Protein AF-A0A6C0AGE2-F1 (afdb_monomer)

Sequence (149 aa):
MSNSSLSQFNIAIHDFVRFIKETGHMSGEVNKLETYVEVTRVNARLLISKFQTYVLRDVFVSNILRNNVNYFLNFDIVKEYKIDDNNIALLIDKVRHLVKELVEENNTKNIDTTFNWLKILCFHAYSDIGINASEKFKSLLTESNSTST

pLDDT: mean 87.32, std 12.31, range [34.09, 98.06]

Mean predicted aligned error: 5.16 Å

Radius of gyration: 14.97 Å; Cα contacts (8 Å, |Δi|>4): 131; chains: 1; bounding box: 46×30×36 Å

Solvent-accessible surface area (backbone atoms only — not comparable to full-atom values): 8368 Å² total; per-residue (Å²): 132,85,76,51,36,60,57,51,30,46,53,50,52,53,53,44,50,48,50,50,49,71,70,66,53,62,66,80,61,47,52,55,53,47,51,52,50,59,64,31,66,84,44,44,64,65,55,4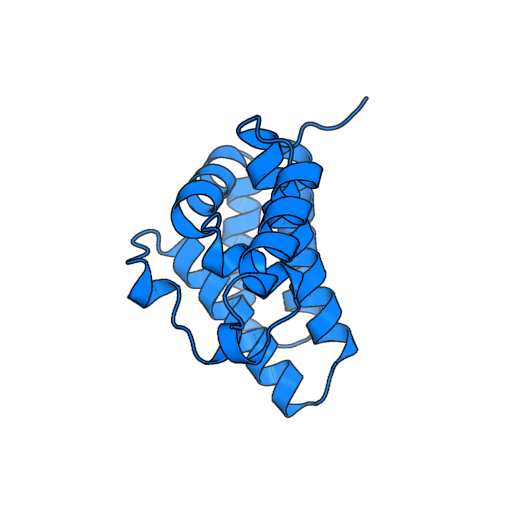7,54,50,43,46,73,74,52,72,40,67,73,56,47,36,35,46,74,66,61,38,57,68,55,55,69,72,48,57,61,46,71,77,67,61,55,81,50,68,65,61,36,48,53,53,51,50,52,38,50,49,49,51,55,31,57,77,69,68,37,58,70,60,44,54,50,52,35,49,48,54,47,52,43,52,37,22,44,35,41,57,75,72,40,63,34,70,59,51,52,53,48,45,63,51,59,67,62,70,77,75,124

Foldseek 3Di:
DDDALLLQLLVLLLVLLVLLCVVVPPPVLSVVLNVVSVVCSVPSVVVLVLCLQQPLDLVNLLCLLVLVLVCLQPPQSCVVSVRPPPNVSSVSVSLNVSSVVCVVVVVVVVSNVSSVSVLSNNQSSCVNVVHNSVVSNVCSNPVVVVPPD

Organism: NCBI:txid1070528

Structure (mmCIF, N/CA/C/O backbone):
data_AF-A0A6C0AGE2-F1
#
_entry.id   AF-A0A6C0AGE2-F1
#
loop_
_atom_site.group_PDB
_atom_site.id
_atom_site.type_symbol
_atom_site.label_atom_id
_atom_site.label_alt_id
_atom_site.label_comp_id
_atom_site.label_asym_id
_atom_site.label_entity_id
_atom_site.label_seq_id
_atom_site.pdbx_PDB_ins_code
_atom_site.Cartn_x
_atom_site.Cartn_y
_atom_site.Cartn_z
_atom_site.occupancy
_atom_site.B_iso_or_equiv
_atom_site.auth_seq_id
_atom_site.auth_comp_id
_atom_site.auth_asym_id
_atom_site.auth_atom_id
_atom_site.pdbx_PDB_model_num
ATOM 1 N N . MET A 1 1 ? 19.963 14.639 -9.330 1.00 40.09 1 MET A N 1
ATOM 2 C CA . MET A 1 1 ? 19.764 13.289 -9.899 1.00 40.09 1 MET A CA 1
ATOM 3 C C . MET A 1 1 ? 18.359 12.849 -9.531 1.00 40.09 1 MET A C 1
ATOM 5 O O . MET A 1 1 ? 18.048 12.857 -8.348 1.00 40.09 1 MET A O 1
ATOM 9 N N . SER A 1 2 ? 17.481 12.573 -10.497 1.00 51.16 2 SER A N 1
ATOM 10 C CA . SER A 1 2 ? 16.163 12.008 -10.187 1.00 51.16 2 SER A CA 1
ATOM 11 C C . SER A 1 2 ? 16.356 10.557 -9.747 1.00 51.16 2 SER A C 1
ATOM 13 O O . SER A 1 2 ? 16.814 9.737 -10.543 1.00 51.16 2 SER A O 1
ATOM 15 N N . ASN A 1 3 ? 16.057 10.235 -8.489 1.00 74.12 3 ASN A N 1
ATOM 16 C CA . ASN A 1 3 ? 16.035 8.842 -8.038 1.00 74.12 3 ASN A CA 1
ATOM 17 C C . ASN A 1 3 ? 15.051 8.041 -8.904 1.00 74.12 3 ASN A C 1
ATOM 19 O O . ASN A 1 3 ? 13.970 8.536 -9.228 1.00 74.12 3 ASN A O 1
ATOM 23 N N . SER A 1 4 ? 15.424 6.816 -9.279 1.00 92.50 4 SER A N 1
ATOM 24 C CA . SER A 1 4 ? 14.566 5.927 -10.068 1.00 92.50 4 SER A CA 1
ATOM 25 C C . SER A 1 4 ? 13.269 5.586 -9.326 1.00 92.50 4 SER A C 1
ATOM 27 O O . SER A 1 4 ? 13.238 5.582 -8.094 1.00 92.50 4 SER A O 1
ATOM 29 N N . SER A 1 5 ? 12.208 5.243 -10.063 1.00 95.44 5 SER A N 1
ATOM 30 C CA . SER A 1 5 ? 10.929 4.811 -9.476 1.00 95.44 5 SER A CA 1
ATOM 31 C C . SER A 1 5 ? 11.096 3.621 -8.528 1.00 95.44 5 SER A C 1
ATOM 33 O O . SER A 1 5 ? 10.490 3.615 -7.464 1.00 95.44 5 SER A O 1
ATOM 35 N N . LEU A 1 6 ? 11.988 2.673 -8.846 1.00 93.69 6 LEU A N 1
ATOM 36 C CA . LEU A 1 6 ? 12.368 1.587 -7.937 1.00 93.69 6 LEU A CA 1
ATOM 37 C C . LEU A 1 6 ? 12.905 2.113 -6.597 1.00 93.69 6 LEU A C 1
ATOM 39 O O . LEU A 1 6 ? 12.498 1.646 -5.537 1.00 93.69 6 LEU A O 1
ATOM 43 N N . SER A 1 7 ? 13.835 3.071 -6.644 1.00 92.62 7 SER A N 1
ATOM 44 C CA . SER A 1 7 ? 14.449 3.650 -5.445 1.00 92.62 7 SER A CA 1
ATOM 45 C C . SER A 1 7 ? 13.417 4.406 -4.606 1.00 92.62 7 SER A C 1
ATOM 47 O O . SER A 1 7 ? 13.355 4.228 -3.392 1.00 92.62 7 SER A O 1
ATOM 49 N N . GLN A 1 8 ? 12.548 5.181 -5.258 1.00 94.81 8 GLN A N 1
ATOM 50 C CA . GLN A 1 8 ? 11.474 5.913 -4.585 1.00 94.81 8 GLN A CA 1
ATOM 51 C C . GLN A 1 8 ? 10.421 4.985 -3.971 1.00 94.81 8 GLN A C 1
ATOM 53 O O . GLN A 1 8 ? 10.001 5.211 -2.841 1.00 94.81 8 GLN A O 1
ATOM 58 N N . PHE A 1 9 ? 10.045 3.903 -4.661 1.00 94.81 9 PHE A N 1
ATOM 59 C CA . PHE A 1 9 ? 9.185 2.865 -4.090 1.00 94.81 9 PHE A CA 1
ATOM 60 C C . PHE A 1 9 ? 9.811 2.262 -2.831 1.00 94.81 9 PHE A C 1
ATOM 62 O O . PHE A 1 9 ? 9.133 2.128 -1.815 1.00 94.81 9 PHE A O 1
ATOM 69 N N . ASN A 1 10 ? 11.106 1.933 -2.890 1.00 92.25 10 ASN A N 1
ATOM 70 C CA . ASN A 1 10 ? 11.824 1.353 -1.761 1.00 92.25 10 ASN A CA 1
ATOM 71 C C . ASN A 1 10 ? 11.806 2.298 -0.551 1.00 92.25 10 ASN A C 1
ATOM 73 O O . ASN A 1 10 ? 11.412 1.899 0.537 1.00 92.25 10 ASN A O 1
ATOM 77 N N . ILE A 1 11 ? 12.152 3.573 -0.743 1.00 92.88 11 ILE A N 1
ATOM 78 C CA . ILE A 1 11 ? 12.091 4.584 0.326 1.00 92.88 11 ILE A CA 1
ATOM 79 C C . ILE A 1 11 ? 10.671 4.676 0.902 1.00 92.88 11 ILE A C 1
ATOM 81 O O . ILE A 1 11 ? 10.489 4.579 2.114 1.00 92.88 11 ILE A O 1
ATOM 85 N N . ALA A 1 12 ? 9.665 4.787 0.032 1.00 94.75 12 ALA A N 1
ATOM 86 C CA . ALA A 1 12 ? 8.279 4.950 0.446 1.00 94.75 12 ALA A CA 1
ATOM 87 C C . ALA A 1 12 ? 7.752 3.765 1.265 1.00 94.75 12 ALA A C 1
ATOM 89 O O . ALA A 1 12 ? 7.018 3.981 2.225 1.00 94.75 12 ALA A O 1
ATOM 90 N N . ILE A 1 13 ? 8.116 2.520 0.934 1.00 92.56 13 ILE A N 1
ATOM 91 C CA . ILE A 1 13 ? 7.642 1.368 1.712 1.00 92.56 13 ILE A CA 1
ATOM 92 C C . ILE A 1 13 ? 8.298 1.307 3.096 1.00 92.56 13 ILE A C 1
ATOM 94 O O . ILE A 1 13 ? 7.622 0.967 4.064 1.00 92.56 13 ILE A O 1
ATOM 98 N N . HIS A 1 14 ? 9.571 1.697 3.223 1.00 91.50 14 HIS A N 1
ATOM 99 C CA . HIS A 1 14 ? 10.230 1.803 4.528 1.00 91.50 14 HIS A CA 1
ATOM 100 C C . HIS A 1 14 ? 9.565 2.864 5.404 1.00 91.50 14 HIS A C 1
ATOM 102 O O . HIS A 1 14 ? 9.260 2.600 6.568 1.00 91.50 14 HIS A O 1
ATOM 108 N N . ASP A 1 15 ? 9.317 4.048 4.847 1.00 92.88 15 ASP A N 1
ATOM 109 C CA . ASP A 1 15 ? 8.672 5.132 5.584 1.00 92.88 15 ASP A CA 1
ATOM 110 C C . ASP A 1 15 ? 7.216 4.795 5.920 1.00 92.88 15 ASP A C 1
ATOM 112 O O . ASP A 1 15 ? 6.753 5.108 7.016 1.00 92.88 15 ASP A O 1
ATOM 116 N N . PHE A 1 16 ? 6.516 4.071 5.043 1.00 93.56 16 PHE A N 1
ATOM 117 C CA . PHE A 1 16 ? 5.174 3.591 5.340 1.00 93.56 16 PHE A CA 1
ATOM 118 C C . PHE A 1 16 ? 5.169 2.572 6.483 1.00 93.56 16 PHE A C 1
ATOM 120 O O . PHE A 1 16 ? 4.383 2.711 7.415 1.00 93.56 16 PHE A O 1
ATOM 127 N N . VAL A 1 17 ? 6.060 1.577 6.472 1.00 90.56 17 VAL A N 1
ATOM 128 C CA . VAL A 1 17 ? 6.140 0.598 7.570 1.00 90.56 17 VAL A CA 1
ATOM 129 C C . VAL A 1 17 ? 6.553 1.261 8.885 1.00 90.56 17 VAL A C 1
ATOM 131 O O . VAL A 1 17 ? 5.994 0.925 9.931 1.00 90.56 17 VAL A O 1
ATOM 134 N N . ARG A 1 18 ? 7.457 2.249 8.844 1.00 90.12 18 ARG A N 1
ATOM 135 C CA . ARG A 1 18 ? 7.779 3.073 10.018 1.00 90.12 18 ARG A CA 1
ATOM 136 C C . ARG A 1 18 ? 6.542 3.809 10.529 1.00 90.12 18 ARG A C 1
ATOM 138 O O . ARG A 1 18 ? 6.265 3.740 11.720 1.00 90.12 18 ARG A O 1
ATOM 145 N N . PHE A 1 19 ? 5.771 4.437 9.642 1.00 92.12 19 PHE A N 1
ATOM 146 C CA . PHE A 1 19 ? 4.512 5.083 10.008 1.00 92.12 19 PHE A CA 1
ATOM 147 C C . PHE A 1 19 ? 3.546 4.097 10.681 1.00 92.12 19 PHE A C 1
ATOM 149 O O . PHE A 1 19 ? 3.038 4.405 11.755 1.00 92.12 19 PHE A O 1
ATOM 156 N N . ILE A 1 20 ? 3.342 2.897 10.115 1.00 89.81 20 ILE A N 1
ATOM 157 C CA . ILE A 1 20 ? 2.489 1.857 10.722 1.00 89.81 20 ILE A CA 1
ATOM 158 C C . ILE A 1 20 ? 2.965 1.561 12.152 1.00 89.81 20 ILE A C 1
ATOM 160 O O . ILE A 1 20 ? 2.156 1.519 13.071 1.00 89.81 20 ILE A O 1
ATOM 164 N N . LYS A 1 21 ? 4.274 1.421 12.375 1.00 87.12 21 LYS A N 1
ATOM 165 C CA . LYS A 1 21 ? 4.845 1.188 13.710 1.00 87.12 21 LYS A CA 1
ATOM 166 C C . LYS A 1 21 ? 4.613 2.356 14.673 1.00 87.12 21 LYS A C 1
ATOM 168 O O . LYS A 1 21 ? 4.274 2.137 15.833 1.00 87.12 21 LYS A O 1
ATOM 173 N N . GLU A 1 22 ? 4.781 3.586 14.199 1.00 89.44 22 GLU A N 1
ATOM 174 C CA . GLU A 1 22 ? 4.605 4.813 14.986 1.00 89.44 22 GLU A CA 1
ATOM 175 C C . GLU A 1 22 ? 3.148 5.068 15.386 1.00 89.44 22 GLU A C 1
ATOM 177 O O . GLU A 1 22 ? 2.905 5.762 16.371 1.00 89.44 22 GLU A O 1
ATOM 182 N N . THR A 1 23 ? 2.179 4.471 14.685 1.00 86.00 23 THR A N 1
ATOM 183 C CA . THR A 1 23 ? 0.775 4.524 15.117 1.00 86.00 23 THR A CA 1
ATOM 184 C C . THR A 1 23 ? 0.511 3.776 16.430 1.00 86.00 23 THR A C 1
ATOM 186 O O . THR A 1 23 ? -0.515 4.005 17.058 1.00 86.00 23 THR A O 1
ATOM 189 N N . GLY A 1 24 ? 1.427 2.906 16.876 1.00 81.00 24 GLY A N 1
ATOM 190 C CA . GLY A 1 24 ? 1.268 2.104 18.096 1.00 81.00 24 GLY A CA 1
ATOM 191 C C . GLY A 1 24 ? 0.430 0.834 17.910 1.00 81.00 24 GLY A C 1
ATOM 192 O O . GLY A 1 24 ? 0.378 -0.004 18.812 1.00 81.00 24 GLY A O 1
ATOM 193 N N . HIS A 1 25 ? -0.157 0.648 16.728 1.00 75.25 25 HIS A N 1
ATOM 194 C CA . HIS A 1 25 ? -0.927 -0.529 16.350 1.00 75.25 25 HIS A CA 1
ATOM 195 C C . HIS A 1 25 ? -0.015 -1.735 16.046 1.00 75.25 25 HIS A C 1
ATOM 197 O O . HIS A 1 25 ? 1.052 -1.600 15.446 1.00 75.25 25 HIS A O 1
ATOM 203 N N . MET A 1 26 ? -0.438 -2.947 16.432 1.00 70.25 26 MET A N 1
ATOM 204 C CA . MET A 1 26 ? 0.149 -4.227 15.977 1.00 70.25 26 MET A CA 1
ATOM 205 C C . MET A 1 26 ? 1.664 -4.440 16.234 1.00 70.25 26 MET A C 1
ATOM 207 O O . MET A 1 26 ? 2.349 -5.111 15.455 1.00 70.25 26 MET A O 1
ATOM 211 N N . SER A 1 27 ? 2.198 -3.930 17.350 1.00 68.88 27 SER A N 1
ATOM 212 C CA . SER A 1 27 ? 3.644 -3.869 17.655 1.00 68.88 27 SER A CA 1
ATOM 213 C C . SER A 1 27 ? 4.453 -5.159 17.410 1.00 68.88 27 SER A C 1
ATOM 215 O O . SER A 1 27 ? 5.561 -5.095 16.882 1.00 68.88 27 SER A O 1
ATOM 217 N N . GLY A 1 28 ? 3.922 -6.343 17.736 1.00 72.06 28 GLY A N 1
ATOM 218 C CA . GLY A 1 28 ? 4.628 -7.619 17.535 1.00 72.06 28 GLY A CA 1
ATOM 219 C C . GLY A 1 28 ? 4.686 -8.097 16.078 1.00 72.06 28 GLY A C 1
ATOM 220 O O . GLY A 1 28 ? 5.662 -8.719 15.659 1.00 72.06 28 GLY A O 1
ATOM 221 N N . GLU A 1 29 ? 3.656 -7.807 15.286 1.00 70.88 29 GLU A N 1
ATOM 222 C CA . GLU A 1 29 ? 3.540 -8.285 13.906 1.00 70.88 29 GLU A CA 1
ATOM 223 C C . GLU A 1 29 ? 4.128 -7.294 12.897 1.00 70.88 29 GLU A C 1
ATOM 225 O O . GLU A 1 29 ? 4.694 -7.709 11.885 1.00 70.88 29 GLU A O 1
ATOM 230 N N . VAL A 1 30 ? 4.082 -5.996 13.211 1.00 75.50 30 VAL A N 1
ATOM 231 C CA . VAL A 1 30 ? 4.734 -4.936 12.428 1.00 75.50 30 VAL A CA 1
ATOM 232 C C . VAL A 1 30 ? 6.254 -5.112 12.421 1.00 75.50 30 VAL A C 1
ATOM 234 O O . VAL A 1 30 ? 6.880 -4.877 11.393 1.00 75.50 30 VAL A O 1
ATOM 237 N N . ASN A 1 31 ? 6.850 -5.655 13.489 1.00 78.94 31 ASN A N 1
ATOM 238 C CA . ASN A 1 31 ? 8.281 -5.986 13.517 1.00 78.94 31 ASN A CA 1
ATOM 239 C C . ASN A 1 31 ? 8.679 -7.028 12.452 1.00 78.94 31 ASN A C 1
ATOM 241 O O . ASN A 1 31 ? 9.782 -6.968 11.904 1.00 78.94 31 ASN A O 1
ATOM 245 N N . LYS A 1 32 ? 7.793 -7.984 12.122 1.00 80.00 32 LYS A N 1
ATOM 246 C CA . LYS A 1 32 ? 8.050 -8.956 11.042 1.00 80.00 32 LYS A CA 1
ATOM 247 C C . LYS A 1 32 ? 8.037 -8.270 9.679 1.00 80.00 32 LYS A C 1
ATOM 249 O O . LYS A 1 32 ? 8.890 -8.559 8.844 1.00 80.00 32 LYS A O 1
ATOM 254 N N . LEU A 1 33 ? 7.092 -7.352 9.480 1.00 81.75 33 LEU A N 1
ATOM 255 C CA . LEU A 1 33 ? 6.983 -6.567 8.256 1.00 81.75 33 LEU A CA 1
ATOM 256 C C . LEU A 1 33 ? 8.187 -5.630 8.081 1.00 81.75 33 LEU A C 1
ATOM 258 O O . LEU A 1 33 ? 8.768 -5.581 7.004 1.00 81.75 33 LEU A O 1
ATOM 262 N N . GLU A 1 34 ? 8.608 -4.955 9.150 1.00 83.00 34 GLU A N 1
ATOM 263 C CA . GLU A 1 34 ? 9.813 -4.118 9.182 1.00 83.00 34 GLU A CA 1
ATOM 264 C C . GLU A 1 34 ? 11.060 -4.937 8.844 1.00 83.00 34 GLU A C 1
ATOM 266 O O . GLU A 1 34 ? 11.826 -4.550 7.967 1.00 83.00 34 GLU A O 1
ATOM 271 N N . THR A 1 35 ? 11.215 -6.118 9.450 1.00 81.00 35 THR A N 1
ATOM 272 C CA . THR A 1 35 ? 12.329 -7.028 9.142 1.00 81.00 35 THR A CA 1
ATOM 273 C C . THR A 1 35 ? 12.326 -7.437 7.671 1.00 81.00 35 THR A C 1
ATOM 275 O O . THR A 1 35 ? 13.368 -7.408 7.021 1.00 81.00 35 THR A O 1
ATOM 278 N N . TYR A 1 36 ? 11.166 -7.800 7.122 1.00 79.69 36 TYR A N 1
ATOM 279 C CA . TYR A 1 36 ? 11.049 -8.162 5.713 1.00 79.69 36 TYR A CA 1
ATOM 280 C C . TYR A 1 36 ? 11.435 -6.998 4.795 1.00 79.69 36 TYR A C 1
ATOM 282 O O . TYR A 1 36 ? 12.257 -7.182 3.897 1.00 79.69 36 TYR A O 1
ATOM 290 N N . VAL A 1 37 ? 10.908 -5.796 5.046 1.00 82.75 37 VAL A N 1
ATOM 291 C CA . VAL A 1 37 ? 11.213 -4.624 4.220 1.00 82.75 37 VAL A CA 1
ATOM 292 C C . VAL A 1 37 ? 12.698 -4.244 4.334 1.00 82.75 37 VAL A C 1
ATOM 294 O O . VAL A 1 37 ? 13.334 -4.009 3.307 1.00 82.75 37 VAL A O 1
ATOM 297 N N . GLU A 1 38 ? 13.305 -4.314 5.526 1.00 80.56 38 GLU A N 1
ATOM 298 C CA . GLU A 1 38 ? 14.760 -4.156 5.724 1.00 80.56 38 GLU A CA 1
ATOM 299 C C . GLU A 1 38 ? 15.591 -5.191 4.960 1.00 80.56 38 GLU A C 1
ATOM 301 O O . GLU A 1 38 ? 16.566 -4.825 4.306 1.00 80.56 38 GLU A O 1
ATOM 306 N N . VAL A 1 39 ? 15.191 -6.464 4.941 1.00 73.06 39 VAL A N 1
ATOM 307 C CA . VAL A 1 39 ? 15.876 -7.482 4.126 1.00 73.06 39 VAL A CA 1
ATOM 308 C C . VAL A 1 39 ? 15.735 -7.172 2.631 1.00 73.06 39 VAL A C 1
ATOM 310 O O . VAL A 1 39 ? 16.696 -7.313 1.870 1.00 73.06 39 VAL A O 1
ATOM 313 N N . THR A 1 40 ? 14.570 -6.685 2.191 1.00 72.56 40 THR A N 1
ATOM 314 C CA . THR A 1 40 ? 14.358 -6.283 0.791 1.00 72.56 40 THR A CA 1
ATOM 315 C C . THR A 1 40 ? 15.013 -4.957 0.423 1.00 72.56 40 THR A C 1
ATOM 317 O O . THR A 1 40 ? 15.120 -4.658 -0.763 1.00 72.56 40 THR A O 1
ATOM 320 N N . ARG A 1 41 ? 15.550 -4.195 1.381 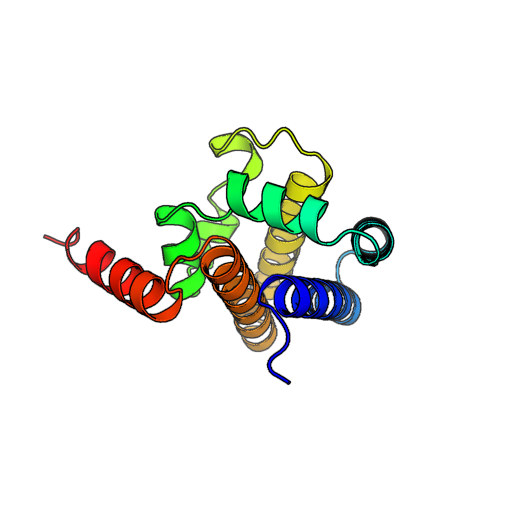1.00 73.31 41 ARG A N 1
ATOM 321 C CA . ARG A 1 41 ? 16.258 -2.934 1.117 1.00 73.31 41 ARG A CA 1
ATOM 322 C C . ARG A 1 41 ? 17.445 -3.113 0.174 1.00 73.31 41 ARG A C 1
ATOM 324 O O . ARG A 1 41 ? 17.745 -2.223 -0.619 1.00 73.31 41 ARG A O 1
ATOM 331 N N . VAL A 1 42 ? 18.094 -4.278 0.248 1.00 68.56 42 VAL A N 1
ATOM 332 C CA . VAL A 1 42 ? 19.213 -4.682 -0.618 1.00 68.56 42 VAL A CA 1
ATOM 333 C C . VAL A 1 42 ? 18.728 -5.063 -2.022 1.00 68.56 42 VAL A C 1
ATOM 335 O O . VAL A 1 42 ? 19.454 -4.890 -2.997 1.00 68.56 42 VAL A O 1
ATOM 338 N N . ASN A 1 43 ? 17.492 -5.552 -2.146 1.00 78.81 43 ASN A N 1
ATOM 339 C CA . ASN A 1 43 ? 16.902 -5.961 -3.415 1.00 78.81 43 ASN A CA 1
ATOM 340 C C . ASN A 1 43 ? 15.424 -5.551 -3.514 1.00 78.81 43 ASN A C 1
ATOM 342 O O . ASN A 1 43 ? 14.515 -6.386 -3.502 1.00 78.81 43 ASN A O 1
ATOM 346 N N . ALA A 1 44 ? 15.201 -4.243 -3.669 1.00 84.88 44 ALA A N 1
ATOM 347 C CA . ALA A 1 44 ? 13.869 -3.645 -3.787 1.00 84.88 44 ALA A CA 1
ATOM 348 C C . ALA A 1 44 ? 13.043 -4.232 -4.947 1.00 84.88 44 ALA A C 1
ATOM 350 O O . ALA A 1 44 ? 11.813 -4.167 -4.945 1.00 84.88 44 ALA A O 1
ATOM 351 N N . ARG A 1 45 ? 13.721 -4.828 -5.943 1.00 91.06 45 ARG A N 1
ATOM 352 C CA . ARG A 1 45 ? 13.092 -5.456 -7.107 1.00 91.06 45 ARG A CA 1
ATOM 353 C C . ARG A 1 45 ? 12.192 -6.623 -6.700 1.0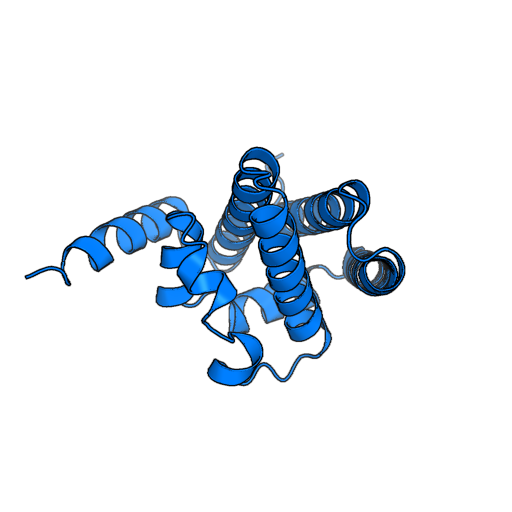0 91.06 45 ARG A C 1
ATOM 355 O O . ARG A 1 45 ? 11.116 -6.765 -7.268 1.00 91.06 45 ARG A O 1
ATOM 362 N N . LEU A 1 46 ? 12.592 -7.413 -5.698 1.00 86.06 46 LEU A N 1
ATOM 363 C CA . LEU A 1 46 ? 11.785 -8.533 -5.198 1.00 86.06 46 LEU A CA 1
ATOM 364 C C . LEU A 1 46 ? 10.418 -8.058 -4.706 1.00 86.06 46 LEU A C 1
ATOM 366 O O . LEU A 1 46 ? 9.396 -8.644 -5.052 1.00 86.06 46 LEU A O 1
ATOM 370 N N . LEU A 1 47 ? 10.407 -6.971 -3.939 1.00 88.38 47 LEU A N 1
ATOM 371 C CA . LEU A 1 47 ? 9.190 -6.446 -3.347 1.00 88.38 47 LEU A CA 1
ATOM 372 C C . LEU A 1 47 ? 8.303 -5.750 -4.379 1.00 88.38 47 LEU A C 1
ATOM 374 O O . LEU A 1 47 ? 7.115 -6.061 -4.477 1.00 88.38 47 LEU A O 1
ATOM 378 N N . ILE A 1 48 ? 8.871 -4.837 -5.174 1.00 92.88 48 ILE A N 1
ATOM 379 C CA . ILE A 1 48 ? 8.082 -4.063 -6.138 1.00 92.88 48 ILE A CA 1
ATOM 380 C C . ILE A 1 48 ? 7.468 -4.963 -7.212 1.00 92.88 48 ILE A C 1
ATOM 382 O O . ILE A 1 48 ? 6.325 -4.741 -7.586 1.00 92.88 48 ILE A O 1
ATOM 386 N N . SER A 1 49 ? 8.161 -6.016 -7.667 1.00 92.50 49 SER A N 1
ATOM 387 C CA . SER A 1 49 ? 7.626 -6.930 -8.685 1.00 92.50 49 SER A CA 1
ATOM 388 C C . SER A 1 49 ? 6.445 -7.744 -8.167 1.00 92.50 49 SER A C 1
ATOM 390 O O . SER A 1 49 ? 5.468 -7.968 -8.887 1.00 92.50 49 SER A O 1
ATOM 392 N N . LYS A 1 50 ? 6.484 -8.141 -6.894 1.00 90.19 50 LYS A N 1
ATOM 393 C CA . LYS A 1 50 ? 5.359 -8.813 -6.242 1.00 90.19 50 LYS A CA 1
ATOM 394 C C . LYS A 1 50 ? 4.206 -7.836 -6.007 1.00 90.19 50 LYS A C 1
ATOM 396 O O . LYS A 1 50 ? 3.069 -8.145 -6.354 1.00 90.19 50 LYS A O 1
ATOM 401 N N . PHE A 1 51 ? 4.493 -6.618 -5.550 1.00 91.94 51 PHE A N 1
ATOM 402 C CA . PHE A 1 51 ? 3.496 -5.551 -5.441 1.00 91.94 51 PHE A CA 1
ATOM 403 C C . PHE A 1 51 ? 2.825 -5.257 -6.795 1.00 91.94 51 PHE A C 1
ATOM 405 O O . PHE A 1 51 ? 1.604 -5.241 -6.889 1.00 91.94 51 PHE A O 1
ATOM 412 N N . GLN A 1 52 ? 3.598 -5.116 -7.873 1.00 94.00 52 GLN A N 1
ATOM 413 C CA . GLN A 1 52 ? 3.090 -4.933 -9.237 1.00 94.00 52 GLN A CA 1
ATOM 414 C C . GLN A 1 52 ? 2.143 -6.064 -9.649 1.00 94.00 52 GLN A C 1
ATOM 416 O O . GLN A 1 52 ? 1.071 -5.805 -10.185 1.00 94.00 52 GLN A O 1
ATOM 421 N N . THR A 1 53 ? 2.510 -7.308 -9.343 1.00 90.81 53 THR A N 1
ATOM 422 C CA . THR A 1 53 ? 1.729 -8.496 -9.713 1.00 90.81 53 THR A CA 1
ATOM 423 C C . THR A 1 53 ? 0.381 -8.567 -8.989 1.00 90.81 53 THR A C 1
ATOM 425 O O . THR A 1 53 ? -0.637 -8.869 -9.615 1.00 90.81 53 THR A O 1
ATOM 428 N N . TYR A 1 54 ? 0.353 -8.303 -7.679 1.00 87.00 54 TYR A N 1
ATOM 429 C CA . TYR A 1 54 ? -0.846 -8.545 -6.864 1.00 87.00 54 TYR A CA 1
ATOM 430 C C . TYR A 1 54 ? -1.667 -7.288 -6.554 1.00 87.00 54 TYR A C 1
ATOM 432 O O . TYR A 1 54 ? -2.877 -7.391 -6.356 1.00 87.00 54 TYR A O 1
ATOM 440 N N . VAL A 1 55 ? -1.034 -6.112 -6.512 1.00 87.56 55 VAL A N 1
ATOM 441 C CA . VAL A 1 55 ? -1.640 -4.862 -6.022 1.00 87.56 55 VAL A CA 1
ATOM 442 C C . VAL A 1 55 ? -2.026 -3.9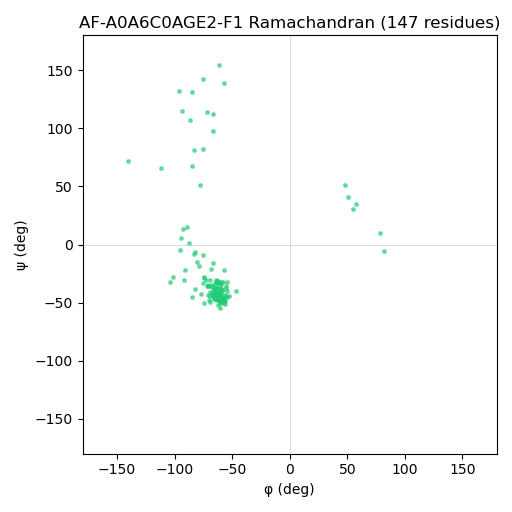06 -7.150 1.00 87.56 55 VAL A C 1
ATOM 444 O O . VAL A 1 55 ? -3.043 -3.227 -7.032 1.00 87.56 55 VAL A O 1
ATOM 447 N N . LEU A 1 56 ? -1.300 -3.864 -8.274 1.00 92.56 56 LEU A N 1
ATOM 448 C CA . LEU A 1 56 ? -1.617 -2.952 -9.389 1.00 92.56 56 LEU A CA 1
ATOM 449 C C . LEU A 1 56 ? -2.794 -3.428 -10.255 1.00 92.56 56 LEU A C 1
ATOM 451 O O . LEU A 1 56 ? -2.711 -3.490 -11.481 1.00 92.56 56 LEU A O 1
ATOM 455 N N . ARG A 1 57 ? -3.920 -3.748 -9.618 1.00 90.62 57 ARG A N 1
ATOM 456 C CA . ARG A 1 57 ? -5.192 -4.002 -10.294 1.00 90.62 57 ARG A CA 1
ATOM 457 C C . ARG A 1 57 ? -6.032 -2.737 -10.294 1.00 90.62 57 ARG A C 1
ATOM 459 O O . ARG A 1 57 ? -6.243 -2.138 -9.244 1.00 90.62 57 ARG A O 1
ATOM 466 N N . ASP A 1 58 ? -6.570 -2.385 -11.453 1.00 92.50 58 ASP A N 1
ATOM 467 C CA . ASP A 1 58 ? -7.300 -1.133 -11.679 1.00 92.50 58 ASP A CA 1
ATOM 468 C C . ASP A 1 58 ? -8.436 -0.897 -10.674 1.00 92.50 58 ASP A C 1
ATOM 470 O O . ASP A 1 58 ? -8.531 0.180 -10.085 1.00 92.50 58 ASP A O 1
ATOM 474 N N . VAL A 1 59 ? -9.239 -1.928 -10.385 1.00 90.81 59 VAL A N 1
ATOM 475 C CA . VAL A 1 59 ? -10.303 -1.854 -9.369 1.00 90.81 59 VAL A CA 1
ATOM 476 C C . VAL A 1 59 ? -9.726 -1.520 -7.996 1.00 90.81 59 VAL A C 1
ATOM 478 O O . VAL A 1 59 ? -10.237 -0.638 -7.309 1.00 90.81 59 VAL A O 1
ATOM 481 N N . PHE A 1 60 ? -8.632 -2.166 -7.601 1.00 90.75 60 PHE A N 1
ATOM 482 C CA . PHE A 1 60 ? -8.045 -1.944 -6.287 1.00 90.75 60 PHE A CA 1
ATOM 483 C C . PHE A 1 60 ? -7.403 -0.557 -6.174 1.00 90.75 60 PHE A C 1
ATOM 485 O O . PHE A 1 60 ? -7.703 0.195 -5.246 1.00 90.75 60 PHE A O 1
ATOM 492 N N . VAL A 1 61 ? -6.601 -0.173 -7.168 1.00 94.44 61 VAL A N 1
ATOM 493 C CA . VAL A 1 61 ? -5.954 1.141 -7.215 1.00 94.44 61 VAL A CA 1
ATOM 494 C C . VAL A 1 61 ? -6.993 2.260 -7.265 1.00 94.44 61 VAL A C 1
ATOM 496 O O . VAL A 1 61 ? -6.854 3.243 -6.545 1.00 94.44 61 VAL A O 1
ATOM 499 N N . SER A 1 62 ? -8.071 2.122 -8.040 1.00 95.94 62 SER A N 1
ATOM 500 C CA . SER A 1 62 ? -9.122 3.148 -8.097 1.00 95.94 62 SER A CA 1
ATOM 501 C C . SER A 1 62 ? -9.793 3.382 -6.734 1.00 95.94 62 SER A C 1
ATOM 503 O O . SER A 1 62 ? -10.086 4.523 -6.376 1.00 95.94 62 SER A O 1
ATOM 505 N N . ASN A 1 63 ? -9.968 2.327 -5.930 1.00 94.69 63 ASN A N 1
ATOM 506 C CA . ASN A 1 63 ? -10.490 2.435 -4.568 1.00 94.69 63 ASN A CA 1
ATOM 507 C C . ASN A 1 63 ? -9.475 3.067 -3.603 1.00 94.69 63 ASN A C 1
ATOM 509 O O . ASN A 1 63 ? -9.870 3.872 -2.760 1.00 94.69 63 ASN A O 1
ATOM 513 N N . ILE A 1 64 ? -8.176 2.790 -3.768 1.00 94.94 64 ILE A N 1
ATOM 514 C CA . ILE A 1 64 ? -7.102 3.489 -3.042 1.00 94.94 64 ILE A CA 1
ATOM 515 C C . ILE A 1 64 ? -7.114 4.991 -3.367 1.00 94.94 64 ILE A C 1
ATOM 517 O O . ILE A 1 64 ? -7.043 5.824 -2.465 1.00 94.94 64 ILE A O 1
ATOM 521 N N . LEU A 1 65 ? -7.233 5.359 -4.647 1.00 96.38 65 LEU A N 1
ATOM 522 C CA . LEU A 1 65 ? -7.219 6.760 -5.086 1.00 96.38 65 LEU A CA 1
ATOM 523 C C . LEU A 1 65 ? -8.381 7.571 -4.499 1.00 96.38 65 LEU A C 1
ATOM 525 O O . LEU A 1 65 ? -8.209 8.756 -4.217 1.00 96.38 65 LEU A O 1
ATOM 529 N N . ARG A 1 66 ? -9.531 6.927 -4.274 1.00 95.38 66 ARG A N 1
ATOM 530 C CA . ARG A 1 66 ? -10.741 7.531 -3.696 1.00 95.38 66 ARG A CA 1
ATOM 531 C C . ARG A 1 66 ? -10.798 7.511 -2.168 1.00 95.38 66 ARG A C 1
ATOM 533 O O . ARG A 1 66 ? -11.808 7.937 -1.620 1.00 95.38 66 ARG A O 1
ATOM 540 N N . ASN A 1 67 ? -9.775 6.993 -1.487 1.00 95.06 67 ASN A N 1
ATOM 541 C CA . ASN A 1 67 ? -9.829 6.701 -0.050 1.00 95.06 67 ASN A CA 1
ATOM 542 C C . ASN A 1 67 ? -11.076 5.869 0.316 1.00 95.06 67 ASN A C 1
ATOM 544 O O . ASN A 1 67 ? -11.737 6.134 1.318 1.00 95.06 67 ASN A O 1
ATOM 548 N N . ASN A 1 68 ? -11.448 4.880 -0.510 1.00 94.50 68 ASN A N 1
ATOM 549 C CA . ASN A 1 68 ? -12.633 4.061 -0.255 1.00 94.50 68 ASN A CA 1
ATOM 550 C C . ASN A 1 68 ? -12.361 3.054 0.875 1.00 94.50 68 ASN A C 1
ATOM 552 O O . ASN A 1 68 ? -12.050 1.883 0.641 1.00 94.50 68 ASN A O 1
ATOM 556 N N . VAL A 1 69 ? -12.488 3.535 2.112 1.00 94.00 69 VAL A N 1
ATOM 557 C CA . VAL A 1 69 ? -12.304 2.768 3.351 1.00 94.00 69 VAL A CA 1
ATOM 558 C C . VAL A 1 69 ? -13.192 1.525 3.367 1.00 94.00 69 VAL A C 1
ATOM 560 O O . VAL A 1 69 ? -12.710 0.430 3.649 1.00 94.00 69 VAL A O 1
ATOM 563 N N . ASN A 1 70 ? -14.466 1.665 2.988 1.00 92.69 70 ASN A N 1
ATOM 564 C CA . ASN A 1 70 ? -15.421 0.556 2.989 1.00 92.69 70 ASN A CA 1
ATOM 565 C C . ASN A 1 70 ? -14.990 -0.579 2.061 1.00 92.69 70 ASN A C 1
ATOM 567 O O . ASN A 1 70 ? -15.104 -1.744 2.438 1.00 92.69 70 ASN A O 1
ATOM 571 N N . TYR A 1 71 ? -14.480 -0.263 0.870 1.00 90.94 71 TYR A N 1
ATOM 572 C CA . TYR A 1 71 ? -13.920 -1.284 -0.012 1.00 90.94 71 TYR A CA 1
ATOM 573 C C . TYR A 1 71 ? -12.744 -1.996 0.666 1.00 90.94 71 TYR A C 1
ATOM 575 O O . TYR A 1 71 ? -12.700 -3.219 0.693 1.00 90.94 71 TYR A O 1
ATOM 583 N N . PHE A 1 72 ? -11.811 -1.242 1.251 1.00 86.62 72 PHE A N 1
ATOM 584 C CA . PHE A 1 72 ? -10.585 -1.792 1.835 1.00 86.62 72 PHE A CA 1
ATOM 585 C C . PHE A 1 72 ? -10.842 -2.713 3.042 1.00 86.62 72 PHE A C 1
ATOM 587 O O . PHE A 1 72 ? -10.129 -3.697 3.245 1.00 86.62 72 PHE A O 1
ATOM 594 N N . LEU A 1 73 ? -11.879 -2.415 3.829 1.00 89.75 73 LEU A N 1
ATOM 595 C CA . LEU A 1 73 ? -12.279 -3.232 4.975 1.00 89.75 73 LEU A CA 1
ATOM 596 C C . LEU A 1 73 ? -13.039 -4.495 4.556 1.00 89.75 73 LEU A C 1
ATOM 598 O O . LEU A 1 73 ? -12.766 -5.577 5.076 1.00 89.75 73 LEU A O 1
ATOM 602 N N . ASN A 1 74 ? -13.962 -4.371 3.600 1.00 88.62 74 ASN A N 1
ATOM 603 C CA . ASN A 1 74 ? -14.881 -5.456 3.246 1.00 88.62 74 ASN A CA 1
ATOM 604 C C . ASN A 1 74 ? -14.362 -6.372 2.130 1.00 88.62 74 ASN A C 1
ATOM 606 O O . ASN A 1 74 ? -14.819 -7.507 2.015 1.00 88.62 74 ASN A O 1
ATOM 610 N N . PHE A 1 75 ? -13.422 -5.905 1.306 1.00 85.38 75 PHE A N 1
ATOM 611 C CA . PHE A 1 75 ? -12.851 -6.693 0.220 1.00 85.38 75 PHE A CA 1
ATOM 612 C C . PHE A 1 75 ? -11.570 -7.392 0.679 1.00 85.38 75 PHE A C 1
ATOM 614 O O . PHE A 1 75 ? -10.555 -6.755 0.973 1.00 85.38 75 PHE A O 1
ATOM 621 N N . ASP A 1 76 ? -11.607 -8.722 0.724 1.00 84.81 76 ASP A N 1
ATOM 622 C CA . ASP A 1 76 ? -10.456 -9.537 1.097 1.00 84.81 76 ASP A CA 1
ATOM 623 C C . ASP A 1 76 ? -9.516 -9.762 -0.090 1.00 84.81 76 ASP A C 1
ATOM 625 O O . ASP A 1 76 ? -9.548 -10.790 -0.759 1.00 84.81 76 ASP A O 1
ATOM 629 N N . ILE A 1 77 ? -8.669 -8.769 -0.356 1.00 80.56 77 ILE A N 1
ATOM 630 C CA . ILE A 1 77 ? -7.756 -8.734 -1.510 1.00 80.56 77 ILE A CA 1
ATOM 631 C C . ILE A 1 77 ? -6.871 -9.983 -1.579 1.00 80.56 77 ILE A C 1
ATOM 633 O O . ILE A 1 77 ? -6.631 -10.505 -2.668 1.00 80.56 77 ILE A O 1
ATOM 637 N N . VAL A 1 78 ? -6.386 -10.459 -0.428 1.00 84.00 78 VAL A N 1
ATOM 638 C CA . VAL A 1 78 ? -5.494 -11.622 -0.346 1.00 84.00 78 VAL A CA 1
ATOM 639 C C . VAL A 1 78 ? -6.210 -12.865 -0.863 1.00 84.00 78 VAL A C 1
ATOM 641 O O . VAL A 1 78 ? -5.680 -13.576 -1.722 1.00 84.00 78 VAL A O 1
ATOM 644 N N . LYS A 1 79 ? -7.444 -13.081 -0.399 1.00 86.25 79 LYS A N 1
ATOM 645 C CA . LYS A 1 79 ? -8.286 -14.205 -0.809 1.00 86.25 79 LYS A CA 1
ATOM 646 C C . LYS A 1 79 ? -8.762 -14.077 -2.255 1.00 86.25 79 LYS A C 1
ATOM 648 O O . LYS A 1 79 ? -8.617 -15.020 -3.031 1.00 86.25 79 LYS A O 1
ATOM 653 N N . GLU A 1 80 ? -9.303 -12.920 -2.623 1.00 85.06 80 GLU A N 1
ATOM 654 C CA . GLU A 1 80 ? -9.910 -12.676 -3.936 1.00 85.06 80 GLU A CA 1
ATOM 655 C C . GLU A 1 80 ? -8.880 -12.763 -5.067 1.00 85.06 80 GLU A C 1
ATOM 657 O O . GLU A 1 80 ? -9.143 -13.345 -6.120 1.00 85.06 80 GLU A O 1
ATOM 662 N N . TYR A 1 81 ? -7.668 -12.248 -4.844 1.00 83.50 81 TYR A N 1
ATOM 663 C CA . TYR A 1 81 ? -6.599 -12.291 -5.843 1.00 83.50 81 TYR A CA 1
ATOM 664 C C . TYR A 1 81 ? -5.650 -13.474 -5.692 1.00 83.50 81 TYR A C 1
ATOM 666 O O . TYR A 1 81 ? -4.692 -13.555 -6.463 1.00 83.50 81 TYR A O 1
ATOM 674 N N . LYS A 1 82 ? -5.932 -14.397 -4.761 1.00 86.31 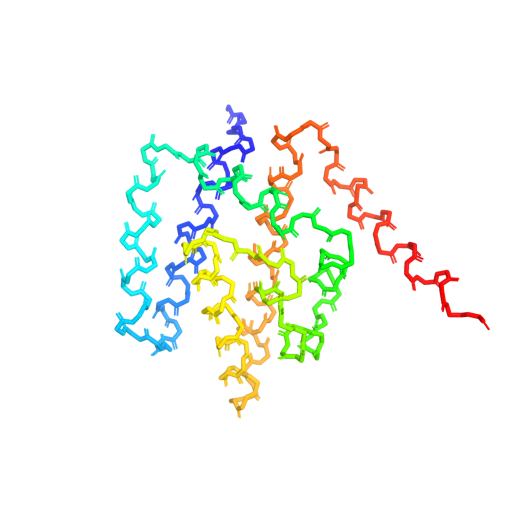82 LYS A N 1
ATOM 675 C CA . LYS A 1 82 ? -5.138 -15.609 -4.510 1.00 86.31 82 LYS A CA 1
ATOM 676 C C . LYS A 1 82 ? -3.647 -15.286 -4.397 1.00 86.31 82 LYS A C 1
ATOM 678 O O . LYS A 1 82 ? -2.824 -15.863 -5.105 1.00 86.31 82 LYS A O 1
ATOM 683 N N . ILE A 1 83 ? -3.322 -14.311 -3.549 1.00 86.50 83 ILE A N 1
ATOM 684 C CA . ILE A 1 83 ? -1.937 -13.898 -3.320 1.00 86.50 83 ILE A CA 1
ATOM 685 C C . ILE A 1 83 ? -1.207 -15.059 -2.637 1.00 86.50 83 ILE A C 1
ATOM 687 O O . ILE A 1 83 ? -1.511 -15.401 -1.499 1.00 86.50 83 ILE A O 1
ATOM 691 N N . ASP A 1 84 ? -0.256 -15.667 -3.341 1.00 84.31 84 ASP A N 1
ATOM 692 C CA . ASP A 1 84 ? 0.556 -16.798 -2.874 1.00 84.31 84 ASP A CA 1
ATOM 693 C C . ASP A 1 84 ? 1.910 -16.363 -2.280 1.00 84.31 84 ASP A C 1
ATOM 695 O O . ASP A 1 84 ? 2.646 -17.177 -1.722 1.00 84.31 84 ASP A O 1
ATOM 699 N N . ASP A 1 85 ? 2.236 -15.069 -2.348 1.00 86.19 85 ASP A N 1
ATOM 700 C CA . ASP A 1 85 ? 3.386 -14.489 -1.658 1.00 86.19 85 ASP A CA 1
ATOM 701 C C . ASP A 1 85 ? 3.011 -14.086 -0.225 1.00 86.19 85 ASP A C 1
ATOM 703 O O . ASP A 1 85 ? 2.333 -13.080 0.002 1.00 86.19 85 ASP A O 1
ATOM 707 N N . ASN A 1 86 ? 3.494 -14.864 0.748 1.00 84.31 86 ASN A N 1
ATOM 708 C CA . ASN A 1 86 ? 3.214 -14.661 2.173 1.00 84.31 86 ASN A CA 1
ATOM 709 C C . ASN A 1 86 ? 3.548 -13.249 2.670 1.00 84.31 86 ASN A C 1
ATOM 711 O O . ASN A 1 86 ? 2.887 -12.758 3.582 1.00 84.31 86 ASN A O 1
ATOM 715 N N . ASN A 1 87 ? 4.563 -12.587 2.107 1.00 82.31 87 ASN A N 1
ATOM 716 C CA . ASN A 1 87 ? 4.978 -11.277 2.597 1.00 82.31 87 ASN A CA 1
ATOM 717 C C . ASN A 1 87 ? 4.101 -10.157 2.037 1.00 82.31 87 ASN A C 1
ATOM 719 O O . ASN A 1 87 ? 3.765 -9.225 2.767 1.00 82.31 87 ASN A O 1
ATOM 723 N N . ILE A 1 88 ? 3.689 -10.254 0.768 1.00 85.94 88 ILE A N 1
ATOM 724 C CA . ILE A 1 88 ? 2.702 -9.321 0.208 1.00 85.94 88 ILE A CA 1
ATOM 725 C C . ILE A 1 88 ? 1.345 -9.511 0.876 1.00 85.94 88 ILE A C 1
ATOM 727 O O . ILE A 1 88 ? 0.712 -8.519 1.232 1.00 85.94 88 ILE A O 1
ATOM 731 N N . ALA A 1 89 ? 0.918 -10.760 1.080 1.00 87.31 89 ALA A N 1
ATOM 732 C CA . ALA A 1 89 ? -0.307 -11.058 1.813 1.00 87.31 89 ALA A CA 1
ATOM 733 C C . ALA A 1 89 ? -0.266 -10.428 3.213 1.00 87.31 89 ALA A C 1
ATOM 735 O O . ALA A 1 89 ? -1.162 -9.666 3.572 1.00 87.31 89 ALA A O 1
ATOM 736 N N . LEU A 1 90 ? 0.837 -10.634 3.944 1.00 84.62 90 LEU A N 1
ATOM 737 C CA . LEU A 1 90 ? 1.051 -10.029 5.255 1.00 84.62 90 LEU A CA 1
ATOM 738 C C . LEU A 1 90 ? 0.997 -8.495 5.206 1.00 84.62 90 LEU A C 1
ATOM 740 O O . LEU A 1 90 ? 0.303 -7.898 6.022 1.00 84.62 90 LEU A O 1
ATOM 744 N N . LEU A 1 91 ? 1.697 -7.848 4.266 1.00 85.56 91 LEU A N 1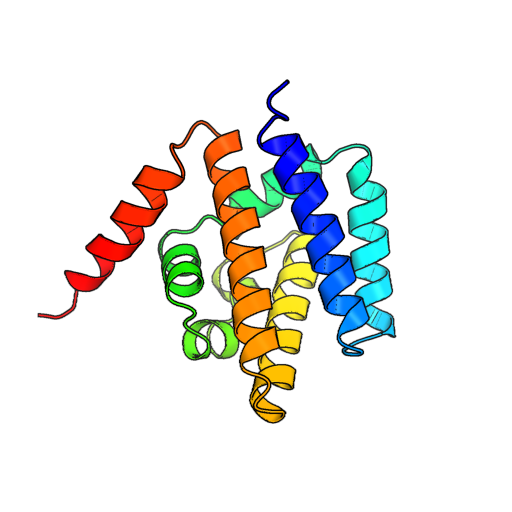
ATOM 745 C CA . LEU A 1 91 ? 1.672 -6.389 4.111 1.00 85.56 91 LEU A CA 1
ATOM 746 C C . LEU A 1 91 ? 0.237 -5.879 3.922 1.00 85.56 91 LEU A C 1
ATOM 748 O O . LEU A 1 91 ? -0.188 -4.976 4.639 1.00 85.56 91 LEU A O 1
ATOM 752 N N . ILE A 1 92 ? -0.513 -6.461 2.985 1.00 87.81 92 ILE A N 1
ATOM 753 C CA . ILE A 1 92 ? -1.885 -6.037 2.687 1.00 87.81 92 ILE A CA 1
ATOM 754 C C . ILE A 1 92 ? -2.804 -6.250 3.891 1.00 87.81 92 ILE A C 1
ATOM 756 O O . ILE A 1 92 ? -3.548 -5.336 4.248 1.00 87.81 92 ILE A O 1
ATOM 760 N N . ASP A 1 93 ? -2.709 -7.393 4.568 1.00 87.25 93 ASP A N 1
ATOM 761 C CA . ASP A 1 93 ? -3.516 -7.669 5.757 1.00 87.25 93 ASP A CA 1
ATOM 762 C C . ASP A 1 93 ? -3.201 -6.716 6.912 1.00 87.25 93 ASP A C 1
ATOM 764 O O . ASP A 1 93 ? -4.121 -6.246 7.583 1.00 87.25 93 ASP A O 1
ATOM 768 N N . LYS A 1 94 ? -1.930 -6.349 7.127 1.00 86.56 94 LYS A N 1
ATOM 769 C CA . LYS A 1 94 ? -1.575 -5.367 8.167 1.00 86.56 94 LYS A CA 1
ATOM 770 C C . LYS A 1 94 ? -2.042 -3.963 7.838 1.00 86.56 94 LYS A C 1
ATOM 772 O O . LYS A 1 94 ? -2.503 -3.266 8.737 1.00 86.56 94 LYS A O 1
ATOM 777 N N . VAL A 1 95 ? -2.021 -3.560 6.571 1.00 89.75 95 VAL A N 1
ATOM 778 C CA . VAL A 1 95 ? -2.628 -2.283 6.178 1.00 89.75 95 VAL A CA 1
ATOM 779 C C . VAL A 1 95 ? -4.143 -2.310 6.401 1.00 89.75 95 VAL A C 1
ATOM 781 O O . VAL A 1 95 ? -4.695 -1.340 6.911 1.00 89.75 95 VAL A O 1
ATOM 784 N N . ARG A 1 96 ? -4.828 -3.420 6.092 1.00 89.88 96 ARG A N 1
ATOM 785 C CA . ARG A 1 96 ? -6.273 -3.563 6.349 1.00 89.88 96 ARG A CA 1
ATOM 786 C C . ARG A 1 96 ? -6.605 -3.506 7.837 1.00 89.88 96 ARG A C 1
ATOM 788 O O . ARG A 1 96 ? -7.529 -2.791 8.215 1.00 89.88 96 ARG A O 1
ATOM 795 N N . HIS A 1 97 ? -5.850 -4.216 8.674 1.00 90.12 97 HIS A N 1
ATOM 796 C CA . HIS A 1 97 ? -6.007 -4.148 10.127 1.00 90.12 97 HIS A CA 1
ATOM 797 C C . HIS A 1 97 ? -5.759 -2.738 10.663 1.00 90.12 97 HIS A C 1
ATOM 799 O O . HIS A 1 97 ? -6.566 -2.261 11.453 1.00 90.12 97 HIS A O 1
ATOM 805 N N . LEU A 1 98 ? -4.726 -2.040 10.176 1.00 91.81 98 LEU A N 1
ATOM 806 C CA . LEU A 1 98 ? -4.475 -0.652 10.564 1.00 91.81 98 LEU A CA 1
ATOM 807 C C . LEU A 1 98 ? -5.681 0.230 10.234 1.00 91.81 98 LEU A C 1
ATOM 809 O O . LEU A 1 98 ? -6.177 0.944 11.095 1.00 91.81 98 LEU A O 1
ATOM 813 N N . VAL A 1 99 ? -6.187 0.164 8.998 1.00 92.94 99 VAL A N 1
ATOM 814 C CA . VAL A 1 99 ? -7.359 0.956 8.591 1.00 92.94 99 VAL A CA 1
ATOM 815 C C . VAL A 1 99 ? -8.571 0.631 9.466 1.00 92.94 99 VAL A C 1
ATOM 817 O O . VAL A 1 99 ? -9.314 1.543 9.817 1.00 92.94 99 VAL A O 1
ATOM 820 N N . LYS A 1 100 ? -8.763 -0.636 9.851 1.00 93.44 100 LYS A N 1
ATOM 821 C CA . LYS A 1 100 ? -9.853 -1.045 10.743 1.00 93.44 100 LYS A CA 1
ATOM 822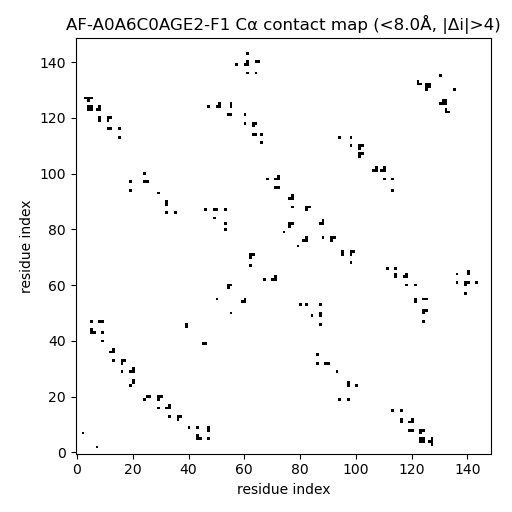 C C . LYS A 1 100 ? -9.737 -0.385 12.120 1.00 93.44 100 LYS A C 1
ATOM 824 O O . LYS A 1 100 ? -10.698 0.239 12.558 1.00 93.44 100 LYS A O 1
ATOM 829 N N . GLU A 1 101 ? -8.575 -0.487 12.761 1.00 93.31 101 GLU A N 1
ATOM 830 C CA . GLU A 1 101 ? -8.334 0.102 14.087 1.00 93.31 101 GLU A CA 1
ATOM 831 C C . GLU A 1 101 ? -8.492 1.632 14.046 1.00 93.31 101 GLU A C 1
ATOM 833 O O . GLU A 1 101 ? -9.215 2.209 14.854 1.00 93.31 101 GLU A O 1
ATOM 838 N N . LEU A 1 102 ? -7.944 2.296 13.023 1.00 94.38 102 LEU A N 1
ATOM 839 C CA . LEU A 1 102 ? -8.075 3.747 12.866 1.00 94.38 102 LEU A CA 1
ATOM 840 C C . LEU A 1 102 ? -9.525 4.211 12.644 1.00 94.38 102 LEU A C 1
ATOM 842 O O . LEU A 1 102 ? -9.877 5.328 13.026 1.00 94.38 102 LEU A O 1
ATOM 846 N N . VAL A 1 103 ? -10.370 3.386 12.015 1.00 94.69 103 VAL A N 1
ATOM 847 C CA . VAL A 1 103 ? -11.808 3.666 11.867 1.00 94.69 103 VAL A CA 1
ATOM 848 C C . VAL A 1 103 ? -12.522 3.565 13.210 1.00 94.69 103 VAL A C 1
ATOM 850 O O . VAL A 1 103 ? -13.307 4.454 13.532 1.00 94.69 103 VAL A O 1
ATOM 853 N N . GLU A 1 104 ? -12.231 2.532 14.003 1.00 94.75 104 GLU A N 1
ATOM 854 C CA . GLU A 1 104 ? -12.787 2.368 15.355 1.00 94.75 104 GLU A CA 1
ATOM 855 C C . GLU A 1 104 ? -12.418 3.560 16.262 1.00 94.75 104 GLU A C 1
ATOM 857 O O . GLU A 1 104 ? -13.233 4.019 17.063 1.00 94.75 104 GLU A O 1
ATOM 862 N N . GLU A 1 105 ? -11.231 4.135 16.063 1.00 94.69 105 GLU A N 1
ATOM 863 C CA . GLU A 1 105 ? -10.743 5.322 16.773 1.00 94.69 105 GLU A CA 1
ATOM 864 C C . GLU A 1 105 ? -11.236 6.664 16.208 1.00 94.69 105 GLU A C 1
ATOM 866 O O . GLU A 1 105 ? -10.968 7.715 16.792 1.00 94.69 105 GLU A O 1
ATOM 871 N N . ASN A 1 106 ? -11.938 6.670 15.070 1.00 94.81 106 ASN A N 1
ATOM 872 C CA . ASN A 1 106 ? -12.263 7.881 14.303 1.00 94.81 106 ASN A CA 1
ATOM 873 C C . ASN A 1 106 ? -11.023 8.726 13.924 1.00 94.81 106 ASN A C 1
ATOM 875 O O . ASN A 1 106 ? -11.101 9.950 13.778 1.00 94.81 106 ASN A O 1
ATOM 879 N N . ASN A 1 107 ? -9.866 8.089 13.731 1.00 95.12 107 ASN A N 1
ATOM 880 C CA . ASN A 1 107 ? -8.600 8.745 13.414 1.00 95.12 107 ASN A CA 1
ATOM 881 C C . ASN A 1 107 ? -8.458 9.004 11.903 1.00 95.12 107 ASN A C 1
ATOM 883 O O . ASN A 1 107 ? -7.619 8.431 11.202 1.00 95.12 107 ASN A O 1
ATOM 887 N N . THR A 1 108 ? -9.300 9.902 11.389 1.00 94.94 108 THR A N 1
ATOM 888 C CA . THR A 1 108 ? -9.387 10.246 9.957 1.00 94.94 108 THR A CA 1
ATOM 889 C C . THR A 1 108 ? -8.052 10.697 9.362 1.00 94.94 108 THR A C 1
ATOM 891 O O . THR A 1 108 ? -7.719 10.326 8.239 1.00 94.94 108 THR A O 1
ATOM 894 N N . LYS A 1 109 ? -7.230 11.413 10.139 1.00 96.25 109 LYS A N 1
ATOM 895 C CA . LYS A 1 109 ? -5.892 11.858 9.725 1.00 96.25 109 LYS A CA 1
ATOM 896 C C . LYS A 1 109 ? -4.976 10.686 9.366 1.00 96.25 109 LYS A C 1
ATOM 898 O O . LYS A 1 109 ? -4.303 10.717 8.331 1.00 96.25 109 LYS A O 1
ATOM 903 N N . ASN A 1 110 ? -4.913 9.665 10.217 1.00 95.62 110 ASN A N 1
ATOM 904 C CA . ASN A 1 110 ? -4.056 8.509 9.965 1.00 95.62 110 ASN A CA 1
ATOM 905 C C . ASN A 1 110 ? -4.643 7.603 8.873 1.00 95.62 110 ASN A C 1
ATOM 907 O O . ASN A 1 110 ? -3.872 6.989 8.135 1.00 95.62 110 ASN A O 1
ATOM 911 N N . ILE A 1 111 ? -5.971 7.577 8.698 1.00 96.12 111 ILE A N 1
ATOM 912 C CA . ILE A 1 111 ? -6.611 6.921 7.546 1.00 96.12 111 ILE A CA 1
ATOM 913 C C . ILE A 1 111 ? -6.137 7.583 6.248 1.00 96.12 111 ILE A C 1
ATOM 915 O O . ILE A 1 111 ? -5.569 6.909 5.389 1.00 96.12 111 ILE A O 1
ATOM 919 N N . ASP A 1 112 ? -6.275 8.905 6.123 1.00 96.56 112 ASP A N 1
ATOM 920 C CA . ASP A 1 112 ? -5.837 9.641 4.930 1.00 96.56 112 ASP A CA 1
ATOM 921 C C . ASP A 1 112 ? -4.338 9.465 4.663 1.00 96.56 112 ASP A C 1
ATOM 923 O O . ASP A 1 112 ? -3.918 9.279 3.518 1.00 96.56 112 ASP A O 1
ATOM 927 N N . THR A 1 113 ? -3.528 9.464 5.723 1.00 97.06 113 THR A N 1
ATOM 928 C CA . THR A 1 113 ? -2.082 9.225 5.632 1.00 97.06 113 THR A CA 1
ATOM 929 C C . THR A 1 113 ? -1.778 7.816 5.114 1.00 97.06 113 THR A C 1
ATOM 931 O O . THR A 1 113 ? -0.955 7.660 4.213 1.00 97.06 113 THR A O 1
ATOM 934 N N . THR A 1 114 ? -2.489 6.798 5.608 1.00 95.81 114 THR A N 1
ATOM 935 C CA . THR A 1 114 ? -2.366 5.405 5.147 1.00 95.81 114 THR A CA 1
ATOM 936 C C . THR A 1 114 ? -2.686 5.285 3.657 1.00 95.81 114 THR A C 1
ATOM 938 O O . THR A 1 114 ? -1.906 4.715 2.892 1.00 95.81 114 THR A O 1
ATOM 941 N N . PHE A 1 115 ? -3.798 5.874 3.207 1.00 96.94 115 PHE A N 1
ATOM 942 C CA . PHE A 1 115 ? -4.158 5.859 1.789 1.00 96.94 115 PHE A CA 1
ATOM 943 C C . PHE A 1 115 ? -3.166 6.645 0.930 1.00 96.94 115 PHE A C 1
ATOM 945 O O . PHE A 1 115 ? -2.847 6.212 -0.174 1.00 96.94 115 PHE A O 1
ATOM 952 N N . ASN A 1 116 ? -2.626 7.763 1.415 1.00 98.06 116 ASN A N 1
ATOM 953 C CA . ASN A 1 116 ? -1.603 8.509 0.683 1.00 98.06 116 ASN A CA 1
ATOM 954 C C . ASN A 1 116 ? -0.318 7.697 0.488 1.00 98.06 116 ASN A C 1
ATOM 956 O O . ASN A 1 116 ? 0.227 7.704 -0.617 1.00 98.06 116 ASN A O 1
ATOM 960 N N . TRP A 1 117 ? 0.117 6.929 1.488 1.00 97.50 117 TRP A N 1
ATOM 961 C CA . TRP A 1 117 ? 1.231 5.997 1.313 1.00 97.50 117 TRP A CA 1
ATOM 962 C C . TRP A 1 117 ? 0.946 4.947 0.241 1.00 97.50 117 TRP A C 1
ATOM 964 O O . TRP A 1 117 ? 1.760 4.757 -0.663 1.00 97.50 117 TRP A O 1
ATOM 974 N N . LEU A 1 118 ? -0.238 4.328 0.259 1.00 96.25 118 LEU A N 1
ATOM 975 C CA . LEU A 1 118 ? -0.638 3.375 -0.782 1.00 96.25 118 LEU A CA 1
ATOM 976 C C . LEU A 1 118 ? -0.640 4.003 -2.185 1.00 96.25 118 LEU A C 1
ATOM 978 O O . LEU A 1 118 ? -0.197 3.362 -3.140 1.00 96.25 118 LEU A O 1
ATOM 982 N N . LYS A 1 119 ? -1.082 5.261 -2.324 1.00 97.81 119 LYS A N 1
ATOM 983 C CA . LYS A 1 119 ? -1.031 6.000 -3.599 1.00 97.81 119 LYS A CA 1
ATOM 984 C C . LYS A 1 119 ? 0.406 6.211 -4.069 1.00 97.81 119 LYS A C 1
ATOM 986 O O . LYS A 1 119 ? 0.686 5.975 -5.240 1.00 97.81 119 LYS A O 1
ATOM 991 N N . ILE A 1 120 ? 1.314 6.615 -3.177 1.00 97.81 120 ILE A N 1
ATOM 992 C CA . ILE A 1 120 ? 2.742 6.797 -3.489 1.00 97.81 120 ILE A CA 1
ATOM 993 C C . ILE A 1 120 ? 3.355 5.474 -3.969 1.00 97.81 120 ILE A C 1
ATOM 995 O O . ILE A 1 120 ? 4.013 5.435 -5.010 1.00 97.81 120 ILE A O 1
ATOM 999 N N . LEU A 1 121 ? 3.078 4.373 -3.265 1.00 96.81 121 LEU A N 1
ATOM 1000 C CA . LEU A 1 121 ? 3.543 3.040 -3.654 1.00 96.81 121 LEU A CA 1
ATOM 1001 C C . LEU A 1 121 ? 3.017 2.639 -5.036 1.00 96.81 121 LEU A C 1
ATOM 1003 O O . LEU A 1 121 ? 3.800 2.238 -5.895 1.00 96.81 121 LEU A O 1
ATOM 1007 N N . CYS A 1 122 ? 1.716 2.809 -5.290 1.00 97.56 122 CYS A N 1
ATOM 1008 C CA . CYS A 1 122 ? 1.125 2.521 -6.598 1.00 97.56 122 CYS A CA 1
ATOM 1009 C C . CYS A 1 122 ? 1.736 3.389 -7.706 1.00 97.56 122 CYS A C 1
ATOM 1011 O O . CYS A 1 122 ? 2.020 2.888 -8.793 1.00 97.56 122 CYS A O 1
ATOM 1013 N N . PHE A 1 123 ? 1.976 4.673 -7.430 1.00 98.06 123 PHE A N 1
ATOM 1014 C CA . PHE A 1 123 ? 2.542 5.610 -8.395 1.00 98.06 123 PHE A CA 1
ATOM 1015 C C . PHE A 1 123 ? 3.926 5.152 -8.858 1.00 98.06 123 PHE A C 1
ATOM 1017 O O . PHE A 1 123 ? 4.194 5.052 -10.059 1.00 98.06 123 PHE A O 1
ATOM 1024 N N . HIS A 1 124 ? 4.805 4.829 -7.909 1.00 97.62 124 HIS A N 1
ATOM 1025 C CA . HIS A 1 124 ? 6.152 4.376 -8.234 1.00 97.62 124 HIS A CA 1
ATOM 1026 C C . HIS A 1 124 ? 6.166 2.974 -8.840 1.00 97.62 124 HIS A C 1
ATOM 1028 O O . HIS A 1 124 ? 6.943 2.731 -9.760 1.00 97.62 124 HIS A O 1
ATOM 1034 N N . ALA A 1 125 ? 5.273 2.084 -8.407 1.00 97.12 125 ALA A N 1
ATOM 1035 C CA . ALA A 1 125 ? 5.155 0.750 -8.978 1.00 97.12 125 ALA A CA 1
ATOM 1036 C C . ALA A 1 125 ? 4.703 0.776 -10.451 1.00 97.12 125 ALA A C 1
ATOM 1038 O O . ALA A 1 125 ? 5.297 0.057 -11.251 1.00 97.12 125 ALA A O 1
ATOM 1039 N N . TYR A 1 126 ? 3.738 1.627 -10.835 1.00 97.81 126 TYR A N 1
ATOM 1040 C CA . TYR A 1 126 ? 3.384 1.848 -12.249 1.00 97.81 126 TYR A CA 1
ATOM 1041 C C . TYR A 1 126 ? 4.531 2.486 -13.037 1.00 97.81 126 TYR A C 1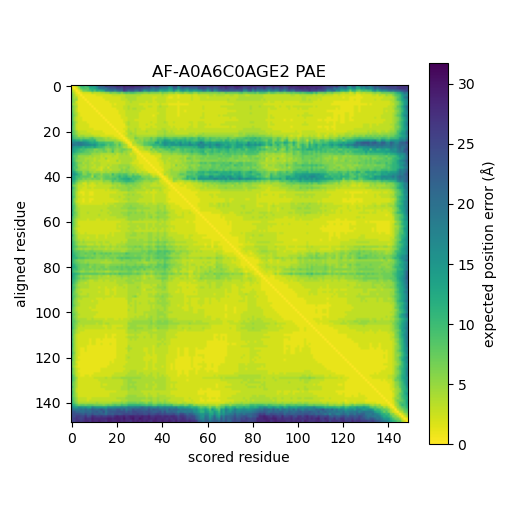
ATOM 1043 O O . TYR A 1 126 ? 4.876 2.021 -14.123 1.00 97.81 126 TYR A O 1
ATOM 1051 N N . SER A 1 127 ? 5.141 3.532 -12.477 1.00 97.31 127 SER A N 1
ATOM 1052 C CA . SER A 1 127 ? 6.222 4.261 -13.147 1.00 97.31 127 SER A CA 1
ATOM 1053 C C . SER A 1 127 ? 7.445 3.378 -13.407 1.00 97.31 127 SER A C 1
ATOM 1055 O O . SER A 1 127 ? 8.143 3.563 -14.398 1.00 97.31 127 SER A O 1
ATOM 1057 N N . ASP A 1 128 ? 7.724 2.417 -12.526 1.00 96.75 128 ASP A N 1
ATOM 1058 C CA . ASP A 1 128 ? 8.841 1.481 -12.664 1.00 96.75 128 ASP A CA 1
ATOM 1059 C C . ASP A 1 128 ? 8.657 0.473 -13.815 1.00 96.75 128 ASP A C 1
ATOM 1061 O O . ASP A 1 128 ? 9.643 0.115 -14.454 1.00 96.75 128 ASP A O 1
ATOM 1065 N N . ILE A 1 129 ? 7.421 0.090 -14.156 1.00 96.38 129 ILE A N 1
ATOM 1066 C CA . ILE A 1 129 ? 7.117 -0.741 -15.342 1.00 96.38 129 ILE A CA 1
ATOM 1067 C C . ILE A 1 129 ? 6.870 0.085 -16.612 1.00 96.38 129 ILE A C 1
ATOM 1069 O O . ILE A 1 129 ? 6.342 -0.427 -17.596 1.00 96.38 129 ILE A O 1
ATOM 1073 N N . GLY A 1 130 ? 7.240 1.369 -16.604 1.00 95.88 130 GLY A N 1
ATOM 1074 C CA . GLY A 1 130 ? 7.137 2.255 -17.766 1.00 95.88 130 GLY A CA 1
ATOM 1075 C C . GLY A 1 130 ? 5.733 2.802 -18.039 1.00 95.88 130 GLY A C 1
ATOM 1076 O O .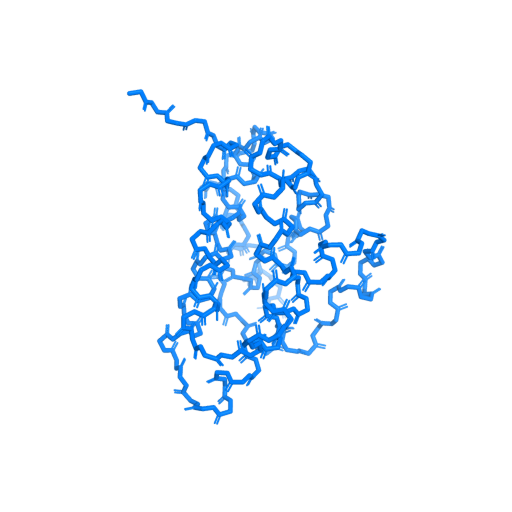 GLY A 1 130 ? 5.518 3.416 -19.081 1.00 95.88 130 GLY A O 1
ATOM 1077 N N . ILE A 1 131 ? 4.779 2.621 -17.121 1.00 96.81 131 ILE A N 1
ATOM 1078 C CA . ILE A 1 131 ? 3.443 3.218 -17.227 1.00 96.81 131 ILE A CA 1
ATOM 1079 C C . ILE A 1 131 ? 3.486 4.642 -16.667 1.00 96.81 131 ILE A C 1
ATOM 1081 O O . ILE A 1 131 ? 3.948 4.863 -15.548 1.00 96.81 131 ILE A O 1
ATOM 1085 N N . ASN A 1 132 ? 2.948 5.617 -17.407 1.00 97.44 132 ASN A N 1
ATOM 1086 C CA . ASN A 1 132 ? 2.774 6.975 -16.896 1.00 97.44 132 ASN A CA 1
ATOM 1087 C C . ASN A 1 132 ? 1.741 6.976 -15.757 1.00 97.44 132 ASN A C 1
ATOM 1089 O O . ASN A 1 132 ? 0.531 6.992 -15.984 1.00 97.44 132 ASN A O 1
ATOM 1093 N N . ALA A 1 133 ? 2.223 6.956 -14.514 1.00 97.06 133 ALA A N 1
ATOM 1094 C CA . ALA A 1 133 ? 1.371 6.845 -13.338 1.00 97.06 133 ALA A CA 1
ATOM 1095 C C . ALA A 1 133 ? 0.402 8.026 -13.178 1.00 97.06 133 ALA A C 1
ATOM 1097 O O . ALA A 1 133 ? -0.717 7.832 -12.707 1.00 97.06 133 ALA A O 1
ATOM 1098 N N . SER A 1 134 ? 0.785 9.235 -13.608 1.00 97.12 134 SER A N 1
ATOM 1099 C CA . SER A 1 134 ? -0.102 10.404 -13.548 1.00 97.12 134 SER A CA 1
ATOM 1100 C C . SER A 1 134 ? -1.311 10.232 -14.469 1.00 97.12 134 SER A C 1
ATOM 1102 O O . SER A 1 134 ? -2.447 10.464 -14.056 1.00 97.12 134 SER A O 1
ATOM 1104 N N . GLU A 1 135 ? -1.081 9.782 -15.702 1.00 97.69 135 GLU A N 1
ATOM 1105 C CA . GLU A 1 135 ? -2.150 9.501 -16.664 1.00 97.69 135 GLU A CA 1
ATOM 1106 C C . GLU A 1 135 ? -2.995 8.305 -16.227 1.00 97.69 135 GLU A C 1
ATOM 1108 O O . GLU A 1 135 ? -4.222 8.391 -16.247 1.00 97.69 135 GLU A O 1
ATOM 1113 N N . LYS A 1 136 ? -2.358 7.233 -15.739 1.00 97.19 136 LYS A N 1
ATOM 1114 C CA . LYS A 1 136 ? -3.067 6.059 -15.220 1.00 97.19 136 LYS A CA 1
ATOM 1115 C C . LYS A 1 136 ? -3.972 6.418 -14.041 1.00 97.19 136 LYS A C 1
ATOM 1117 O O . LYS A 1 136 ? -5.112 5.975 -13.988 1.00 97.19 136 LYS A O 1
ATOM 1122 N N . PHE A 1 137 ? -3.516 7.257 -13.111 1.00 97.44 137 PHE A N 1
ATOM 1123 C CA . PHE A 1 137 ? -4.351 7.700 -11.988 1.00 97.44 137 PHE A CA 1
ATOM 1124 C C . PHE A 1 137 ? -5.556 8.515 -12.465 1.00 97.44 137 PHE A C 1
ATOM 1126 O O . PHE A 1 137 ? -6.669 8.301 -11.984 1.00 97.44 137 PHE A O 1
ATOM 1133 N N . LYS A 1 138 ? -5.363 9.412 -13.440 1.00 96.75 138 LYS A N 1
ATOM 1134 C CA . LYS A 1 138 ? -6.464 10.183 -14.039 1.00 96.75 138 LYS A CA 1
ATOM 1135 C C . LYS A 1 138 ? -7.486 9.274 -14.726 1.00 96.75 138 LYS A C 1
ATOM 1137 O O . LYS A 1 138 ? -8.687 9.477 -14.534 1.00 96.75 138 LYS A O 1
ATOM 1142 N N . SER A 1 139 ? -7.034 8.272 -15.485 1.00 96.81 139 SER A N 1
ATOM 1143 C CA . SER A 1 139 ? -7.935 7.344 -16.179 1.00 96.81 139 SER A CA 1
ATOM 1144 C C . SER A 1 139 ? -8.774 6.536 -15.187 1.00 96.81 139 SER A C 1
ATOM 1146 O O . SER A 1 139 ? -9.996 6.517 -15.299 1.00 96.81 139 SER A O 1
ATOM 1148 N N . LEU A 1 140 ? -8.152 5.990 -14.137 1.00 95.62 140 LEU A N 1
ATOM 1149 C CA . LEU A 1 140 ? -8.838 5.208 -13.101 1.00 95.62 140 LEU A CA 1
ATOM 1150 C C . LEU A 1 140 ? -9.862 6.021 -12.302 1.00 95.62 140 LEU A C 1
ATOM 1152 O O . LEU A 1 140 ? -10.881 5.487 -11.861 1.00 95.62 140 LEU A O 1
ATOM 1156 N N . LEU A 1 141 ? -9.611 7.316 -12.105 1.00 92.75 141 LEU A N 1
ATOM 1157 C CA . LEU A 1 141 ? -10.572 8.204 -11.454 1.00 92.75 141 LEU A CA 1
ATOM 1158 C C . LEU A 1 141 ? -11.773 8.522 -12.352 1.00 92.75 141 LEU A C 1
ATOM 1160 O O . LEU A 1 141 ? -12.874 8.701 -11.831 1.00 92.75 141 LEU A O 1
ATOM 1164 N N . THR A 1 142 ? -11.573 8.546 -13.672 1.00 87.06 142 THR A N 1
ATOM 1165 C CA . THR A 1 142 ? -12.598 8.896 -14.666 1.00 87.06 142 THR A CA 1
ATOM 1166 C C . THR A 1 142 ? -13.463 7.690 -15.044 1.00 87.06 142 THR A C 1
ATOM 1168 O O . THR A 1 142 ? -14.685 7.797 -15.044 1.00 87.06 142 THR A O 1
ATOM 1171 N N . GLU A 1 143 ? -12.863 6.520 -15.287 1.00 71.81 143 GLU A N 1
ATOM 1172 C CA . GLU A 1 143 ? -13.564 5.308 -15.747 1.00 71.81 143 GLU A CA 1
ATOM 1173 C C . GLU A 1 143 ? -14.644 4.821 -14.776 1.00 71.81 143 GLU A C 1
ATOM 1175 O O . GLU A 1 143 ? -15.683 4.323 -15.204 1.00 71.81 143 GLU A O 1
ATOM 1180 N N . SER A 1 144 ? -14.463 5.005 -13.469 1.00 58.06 144 SER A N 1
ATOM 1181 C CA . SER A 1 144 ? -15.462 4.548 -12.492 1.00 58.06 144 SER A CA 1
ATOM 1182 C C . SER A 1 144 ? -16.621 5.529 -12.283 1.00 58.06 144 SER A C 1
ATOM 1184 O O . SER A 1 144 ? -17.609 5.160 -11.654 1.00 58.06 144 SER A O 1
ATOM 1186 N N . ASN A 1 145 ? -16.546 6.740 -12.851 1.00 53.22 145 ASN A N 1
ATOM 1187 C CA . ASN A 1 145 ? -17.706 7.633 -12.950 1.00 53.22 145 ASN A CA 1
ATOM 1188 C C . ASN A 1 145 ? -18.642 7.217 -14.102 1.00 53.22 145 ASN A C 1
ATOM 1190 O O . ASN A 1 145 ? -19.810 7.587 -14.095 1.00 53.22 145 ASN A O 1
ATOM 1194 N N . SER A 1 146 ? -18.158 6.422 -15.063 1.00 47.56 146 SER A N 1
ATOM 1195 C CA . SER A 1 146 ? -18.935 5.943 -16.221 1.00 47.56 146 SER A CA 1
ATOM 1196 C C . SER A 1 146 ? -19.848 4.750 -15.918 1.00 47.56 146 SER A C 1
ATOM 1198 O O . SER A 1 146 ? -20.727 4.445 -16.711 1.00 47.56 146 SER A O 1
ATOM 1200 N N . THR A 1 147 ? -19.661 4.067 -14.786 1.00 44.22 147 THR A N 1
ATOM 1201 C CA . THR A 1 147 ? -20.494 2.926 -14.351 1.00 44.22 147 THR A CA 1
ATOM 1202 C C . THR A 1 147 ? -21.661 3.329 -13.440 1.00 44.22 147 THR A C 1
ATOM 1204 O O . THR A 1 147 ? -22.262 2.474 -12.801 1.00 44.22 147 THR A O 1
ATOM 1207 N N . SER A 1 148 ? -21.979 4.625 -13.363 1.00 38.44 148 SER A N 1
ATOM 1208 C CA . SER A 1 148 ? -23.142 5.162 -12.639 1.00 38.44 148 SER A CA 1
ATOM 1209 C C . SER A 1 148 ? -24.175 5.734 -13.619 1.00 38.44 148 SER A C 1
ATOM 1211 O O . SER A 1 148 ? -24.399 6.941 -13.649 1.00 38.44 148 SER A O 1
ATOM 1213 N N . THR A 1 149 ? -24.776 4.871 -14.436 1.00 34.09 149 THR A N 1
ATOM 1214 C CA . THR A 1 149 ? -26.003 5.117 -15.223 1.00 34.09 149 THR A CA 1
ATOM 1215 C C . THR A 1 149 ? -26.759 3.811 -15.339 1.00 34.09 149 THR A C 1
ATOM 1217 O O . THR A 1 149 ? -27.986 3.827 -15.117 1.00 34.09 149 THR A O 1
#

Secondary structure (DSSP, 8-state):
----HHHHHHHHHHHHHHHHHHTTTTHHHHHHHHHHHHHHTT-HHHHHHHHHHHH--HHHHHHHHTT-HHHHHH--HHHHTT---HHHHHHHHHHHHHHHHHHHTT-HHHHHHHHHHHHHHHHHHHHHTT--HHHHHHHHHHHTTTT--